Protein AF-A0A806K225-F1 (afdb_monomer_lite)

Secondary structure (DSSP, 8-state):
-HHHHHHHHHHTT----HHHHHHHHHHHHHT-EEE---THHHHHHTTS--EEE----

Radius of gyration: 10.52 Å; chains: 1; bounding box: 26×18×32 Å

InterPro domains:
  IPR029060 PIN-like domain superfamily [SSF88723] (3-45)

Foldseek 3Di:
DLVVLQVQQVVVVQHDDSVLSVVLVVCVVVVHADEDPDCSVVSSVVRGVHHYDYDDD

pLDDT: mean 96.09, std 6.13, range [60.5, 98.38]

Organism: NCBI:txid1181609

Structure (mmCIF, N/CA/C/O backbone):
data_AF-A0A806K225-F1
#
_entry.id   AF-A0A806K225-F1
#
loop_
_atom_site.group_PDB
_atom_site.id
_atom_site.type_symbol
_atom_site.label_atom_id
_atom_site.label_alt_id
_atom_site.label_comp_id
_atom_site.label_asym_id
_atom_site.label_entity_id
_atom_site.label_seq_id
_atom_site.pdbx_PDB_ins_code
_atom_site.Cartn_x
_atom_site.Cartn_y
_atom_site.Cartn_z
_atom_site.occupancy
_atom_site.B_iso_or_equiv
_atom_site.auth_seq_id
_atom_site.auth_co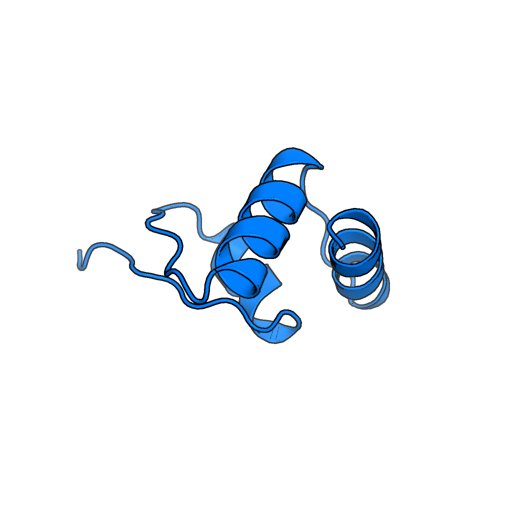mp_id
_atom_site.auth_asym_id
_atom_site.auth_atom_id
_atom_site.pdbx_PDB_model_num
ATOM 1 N N . MET A 1 1 ? -4.950 -4.103 -10.559 1.00 81.75 1 MET A N 1
ATOM 2 C CA . MET A 1 1 ? -4.930 -5.488 -9.983 1.00 81.75 1 MET A CA 1
ATOM 3 C C . MET A 1 1 ? -3.675 -5.696 -9.126 1.00 81.75 1 MET A C 1
ATOM 5 O O . MET A 1 1 ? -2.756 -4.906 -9.248 1.00 81.75 1 MET A O 1
ATOM 9 N N . ALA A 1 2 ? -3.580 -6.738 -8.286 1.00 96.94 2 ALA A N 1
ATOM 10 C CA . ALA A 1 2 ? -2.439 -6.932 -7.366 1.00 96.94 2 ALA A CA 1
ATOM 11 C C . ALA A 1 2 ? -1.055 -6.933 -8.057 1.00 96.94 2 ALA A C 1
ATOM 13 O O . ALA A 1 2 ? -0.130 -6.261 -7.609 1.00 96.94 2 ALA A O 1
ATOM 14 N N . ALA A 1 3 ? -0.921 -7.604 -9.206 1.00 97.81 3 ALA A N 1
ATOM 15 C CA . ALA A 1 3 ? 0.328 -7.608 -9.977 1.00 97.81 3 ALA A CA 1
ATOM 16 C C . ALA A 1 3 ? 0.730 -6.209 -10.488 1.00 97.81 3 ALA A C 1
ATOM 18 O O . ALA A 1 3 ? 1.910 -5.875 -10.559 1.00 97.81 3 ALA A O 1
ATOM 19 N N . GLU A 1 4 ? -0.246 -5.367 -10.826 1.00 98.06 4 GLU A N 1
ATOM 20 C CA . GLU A 1 4 ? -0.013 -3.977 -11.225 1.00 98.06 4 GLU A CA 1
ATOM 21 C C . GLU A 1 4 ? 0.519 -3.154 -10.051 1.00 98.06 4 GLU A C 1
ATOM 23 O O . GLU A 1 4 ? 1.487 -2.420 -10.214 1.00 98.06 4 GLU A O 1
ATOM 28 N N . TYR A 1 5 ? -0.044 -3.342 -8.857 1.00 98.25 5 TYR A N 1
ATOM 29 C CA . TYR A 1 5 ? 0.415 -2.675 -7.638 1.00 98.25 5 TYR A CA 1
ATOM 30 C C . TYR A 1 5 ? 1.840 -3.091 -7.271 1.00 98.25 5 TYR A C 1
ATOM 32 O O . TYR A 1 5 ? 2.682 -2.231 -7.022 1.00 98.25 5 TYR A O 1
ATOM 40 N N . SER A 1 6 ? 2.145 -4.387 -7.374 1.00 98.25 6 SER A N 1
ATOM 41 C CA . SER A 1 6 ? 3.510 -4.899 -7.224 1.00 98.25 6 SER A CA 1
ATOM 42 C C . SER A 1 6 ? 4.476 -4.248 -8.218 1.00 98.25 6 SER A C 1
ATOM 44 O O . SER A 1 6 ? 5.559 -3.798 -7.847 1.00 98.25 6 SER A O 1
ATOM 46 N N . ASN A 1 7 ? 4.072 -4.120 -9.484 1.00 98.19 7 ASN A N 1
ATOM 47 C CA . ASN A 1 7 ? 4.890 -3.475 -10.507 1.00 98.19 7 ASN A CA 1
ATOM 48 C C . ASN A 1 7 ? 5.083 -1.972 -10.259 1.00 98.19 7 ASN A C 1
ATOM 50 O O . ASN A 1 7 ? 6.189 -1.478 -10.467 1.00 98.19 7 ASN A O 1
ATOM 54 N N . ILE A 1 8 ? 4.046 -1.252 -9.821 1.00 98.31 8 ILE A N 1
ATOM 55 C CA . ILE A 1 8 ? 4.129 0.173 -9.469 1.00 98.31 8 ILE A CA 1
ATOM 56 C C . ILE A 1 8 ? 5.123 0.372 -8.322 1.00 98.31 8 ILE A C 1
ATOM 58 O O . ILE A 1 8 ? 6.034 1.189 -8.444 1.00 98.31 8 ILE A O 1
ATOM 62 N N . CYS A 1 9 ? 5.007 -0.405 -7.244 1.00 98.19 9 CYS A N 1
ATOM 63 C CA . CYS A 1 9 ? 5.929 -0.323 -6.113 1.00 98.19 9 CYS A CA 1
ATOM 64 C C . CYS A 1 9 ? 7.361 -0.697 -6.517 1.00 98.19 9 CYS A C 1
ATOM 66 O O . CYS A 1 9 ? 8.286 0.070 -6.251 1.00 98.19 9 CYS A O 1
ATOM 68 N N . ARG A 1 10 ? 7.546 -1.794 -7.264 1.00 98.06 10 ARG A N 1
ATOM 69 C CA . ARG A 1 10 ? 8.868 -2.245 -7.725 1.00 98.06 10 ARG A CA 1
ATOM 70 C C . ARG A 1 10 ? 9.571 -1.210 -8.602 1.00 98.06 10 ARG A C 1
ATOM 72 O O . ARG A 1 10 ? 10.769 -0.999 -8.442 1.00 98.06 10 ARG A O 1
ATOM 79 N N . LYS A 1 11 ? 8.841 -0.532 -9.497 1.00 98.25 11 LYS A N 1
ATOM 80 C CA . LYS A 1 11 ? 9.387 0.566 -10.319 1.00 98.25 11 LYS A CA 1
ATOM 81 C C . LYS A 1 11 ? 9.889 1.746 -9.481 1.00 98.25 11 LYS A C 1
ATOM 83 O O . LYS A 1 11 ? 10.762 2.469 -9.942 1.00 98.25 11 LYS A O 1
ATOM 88 N N . ASN A 1 12 ? 9.369 1.910 -8.266 1.00 98.06 12 ASN A N 1
ATOM 89 C CA . ASN A 1 12 ? 9.767 2.942 -7.310 1.00 98.06 12 ASN A CA 1
ATOM 90 C C . ASN A 1 12 ? 10.689 2.401 -6.199 1.00 98.06 12 ASN A C 1
ATOM 92 O O . ASN A 1 12 ? 10.806 3.012 -5.139 1.00 98.06 12 ASN A O 1
ATOM 96 N N . GLY A 1 13 ? 11.334 1.247 -6.417 1.00 97.69 13 GLY A N 1
ATOM 97 C CA . GLY A 1 13 ? 12.300 0.665 -5.480 1.00 97.69 13 GLY A CA 1
ATOM 98 C C . GLY A 1 13 ? 11.687 0.017 -4.235 1.00 97.69 13 GLY A C 1
ATOM 99 O O . GLY A 1 13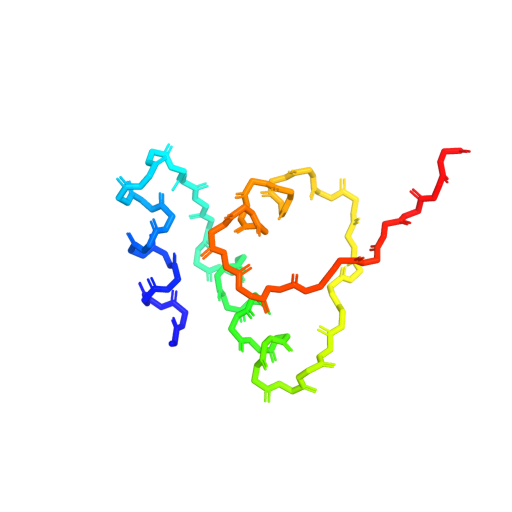 ? 12.422 -0.344 -3.321 1.00 97.69 13 GLY A O 1
ATOM 100 N N . ILE A 1 14 ? 10.363 -0.155 -4.189 1.00 97.88 14 ILE A N 1
ATOM 101 C CA . ILE A 1 14 ? 9.661 -0.771 -3.061 1.00 97.88 14 ILE A CA 1
ATOM 102 C C . ILE A 1 14 ? 9.352 -2.233 -3.382 1.00 97.88 14 ILE A C 1
ATOM 104 O O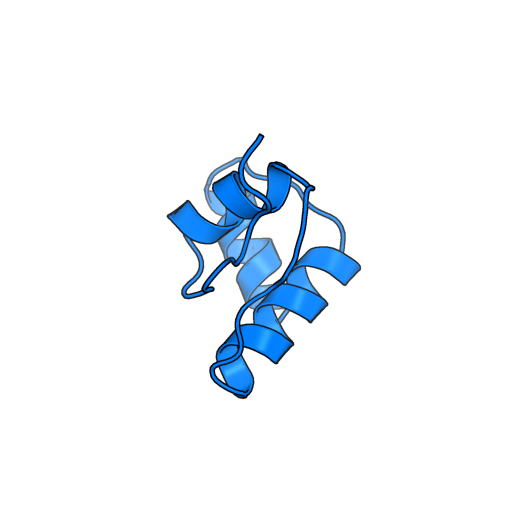 . ILE A 1 14 ? 8.687 -2.539 -4.373 1.00 97.88 14 ILE A O 1
ATOM 108 N N . GLN A 1 15 ? 9.816 -3.131 -2.516 1.00 95.00 15 GLN A N 1
ATOM 109 C CA . GLN A 1 15 ? 9.474 -4.551 -2.547 1.00 95.00 15 GLN A CA 1
ATOM 110 C C . GLN A 1 15 ? 8.367 -4.858 -1.531 1.00 95.00 15 GLN A C 1
ATOM 112 O O . GLN A 1 15 ? 8.156 -4.104 -0.585 1.00 95.00 15 GLN A O 1
ATOM 117 N N . GLY A 1 16 ? 7.643 -5.950 -1.754 1.00 95.62 16 GLY A N 1
ATOM 118 C CA . GLY A 1 16 ? 6.545 -6.397 -0.899 1.00 95.62 16 GLY A CA 1
ATOM 119 C C . GLY A 1 16 ? 6.093 -7.795 -1.290 1.00 95.62 16 GLY A C 1
ATOM 120 O O . GLY A 1 16 ? 6.430 -8.277 -2.381 1.00 95.62 16 GLY A O 1
ATOM 121 N N . SER A 1 17 ? 5.350 -8.464 -0.414 1.00 97.44 17 SER A N 1
ATOM 122 C CA . SER A 1 17 ? 4.855 -9.804 -0.699 1.00 97.44 17 SER A CA 1
ATOM 123 C C . SER A 1 17 ? 3.655 -9.762 -1.658 1.00 97.44 17 SER A C 1
ATOM 125 O O . SER A 1 17 ? 2.926 -8.767 -1.730 1.00 97.44 17 SER A O 1
ATOM 127 N N . PRO A 1 18 ? 3.382 -10.852 -2.399 1.00 96.88 18 PRO A N 1
ATOM 128 C CA . PRO A 1 18 ? 2.151 -10.962 -3.180 1.00 96.88 18 PRO A CA 1
ATOM 129 C C . PRO A 1 18 ? 0.876 -10.763 -2.343 1.00 96.88 18 PRO A C 1
ATOM 131 O O . PRO A 1 18 ? -0.107 -10.228 -2.859 1.00 96.88 18 PRO A O 1
ATOM 134 N N . THR A 1 19 ? 0.896 -11.160 -1.066 1.00 97.81 19 THR A N 1
ATOM 135 C CA . THR A 1 19 ? -0.229 -10.999 -0.134 1.00 97.81 19 THR A CA 1
ATOM 136 C C . THR A 1 19 ? -0.498 -9.526 0.164 1.00 97.81 19 THR A C 1
ATOM 138 O O . THR A 1 19 ? -1.652 -9.104 0.106 1.00 97.81 19 THR A O 1
ATOM 141 N N . ASP A 1 20 ? 0.542 -8.716 0.370 1.00 98.00 20 ASP A N 1
ATOM 142 C CA . ASP A 1 20 ? 0.390 -7.280 0.649 1.00 98.00 20 ASP A CA 1
ATOM 143 C C . ASP A 1 20 ? -0.264 -6.560 -0.529 1.00 98.00 20 ASP A C 1
ATOM 145 O O . ASP A 1 20 ? -1.202 -5.774 -0.371 1.00 98.00 20 ASP A O 1
ATOM 149 N N . PHE A 1 21 ? 0.171 -6.889 -1.748 1.00 98.31 21 PHE A N 1
ATOM 150 C CA . PHE A 1 21 ? -0.407 -6.315 -2.959 1.00 98.31 21 PHE A CA 1
ATOM 151 C C . PHE A 1 21 ? -1.826 -6.823 -3.241 1.00 98.31 21 PHE A C 1
ATOM 153 O O . PHE A 1 21 ? -2.619 -6.098 -3.851 1.00 98.31 21 PHE A O 1
ATOM 160 N N . LEU A 1 22 ? -2.178 -8.030 -2.786 1.00 98.38 22 LEU A N 1
ATOM 161 C CA . LEU A 1 22 ? -3.552 -8.529 -2.828 1.00 98.38 22 LEU A CA 1
ATOM 162 C C . LEU A 1 22 ? -4.452 -7.762 -1.852 1.00 98.38 22 LEU A C 1
ATOM 164 O O . LEU A 1 22 ? -5.527 -7.319 -2.258 1.00 98.38 22 LEU A O 1
ATOM 168 N N . LEU A 1 23 ? -3.998 -7.540 -0.616 1.00 98.25 23 LEU A N 1
ATOM 169 C CA . LEU A 1 23 ? -4.704 -6.721 0.373 1.00 98.25 23 LEU A CA 1
ATOM 170 C C . LEU A 1 23 ? -4.923 -5.298 -0.149 1.00 98.25 23 LEU A C 1
ATOM 172 O O . LEU A 1 23 ? -6.054 -4.813 -0.147 1.00 98.25 23 LEU A O 1
ATOM 176 N N . CYS A 1 24 ? -3.881 -4.672 -0.703 1.00 98.25 24 CYS A N 1
ATOM 177 C CA . CYS A 1 24 ? -3.981 -3.358 -1.339 1.00 98.25 24 CYS A CA 1
ATOM 178 C C . CYS A 1 24 ? -5.030 -3.336 -2.461 1.00 98.25 24 CYS A C 1
ATOM 180 O O . CYS A 1 24 ? -5.852 -2.420 -2.535 1.00 98.25 24 CYS A O 1
ATOM 182 N N . ALA A 1 25 ? -5.027 -4.345 -3.338 1.00 98.25 25 ALA A N 1
ATOM 183 C CA . ALA A 1 25 ? -5.967 -4.433 -4.453 1.00 98.25 25 ALA A CA 1
ATOM 184 C C . ALA A 1 25 ? -7.420 -4.616 -3.992 1.00 98.25 25 ALA A C 1
ATOM 186 O O . ALA A 1 25 ? -8.318 -3.995 -4.564 1.00 98.25 25 ALA A O 1
ATOM 187 N N . ILE A 1 26 ? -7.660 -5.441 -2.970 1.00 98.12 26 ILE A N 1
ATOM 188 C CA . ILE A 1 26 ? -8.997 -5.655 -2.404 1.00 98.12 26 ILE A CA 1
ATOM 189 C C . ILE A 1 26 ? -9.483 -4.383 -1.706 1.00 98.12 26 ILE A C 1
ATOM 191 O O . ILE A 1 26 ? -10.581 -3.916 -2.005 1.00 98.12 26 ILE A O 1
ATOM 195 N N . ALA A 1 27 ? -8.656 -3.775 -0.853 1.00 98.31 27 ALA A N 1
ATOM 196 C CA . ALA A 1 27 ? -9.008 -2.549 -0.144 1.00 98.31 27 ALA A CA 1
ATOM 197 C C . ALA A 1 27 ? -9.374 -1.417 -1.113 1.00 98.31 27 ALA A C 1
ATOM 199 O O . ALA A 1 27 ? -10.427 -0.798 -0.972 1.00 98.31 27 ALA A O 1
ATOM 200 N N . CYS A 1 28 ? -8.576 -1.212 -2.168 1.00 97.69 28 CYS A N 1
ATOM 201 C CA . CYS A 1 28 ? -8.895 -0.225 -3.197 1.00 97.69 28 CYS A CA 1
ATOM 202 C C . CYS A 1 28 ? -10.183 -0.571 -3.963 1.00 97.69 28 CYS A C 1
ATOM 204 O O . CYS A 1 28 ? -10.999 0.316 -4.209 1.00 97.69 28 CYS A O 1
ATOM 206 N N . ARG A 1 29 ? -10.392 -1.843 -4.337 1.00 97.56 29 ARG A N 1
ATOM 207 C CA . ARG A 1 29 ? -11.579 -2.282 -5.096 1.00 97.56 29 ARG A CA 1
ATOM 208 C C . ARG A 1 29 ? -12.882 -2.029 -4.340 1.00 97.56 29 ARG A C 1
ATOM 210 O O . ARG A 1 29 ? -13.886 -1.716 -4.971 1.00 97.56 29 ARG A O 1
ATOM 217 N N . TYR A 1 30 ? -12.862 -2.179 -3.019 1.00 97.88 30 TYR A N 1
ATOM 218 C CA . TYR A 1 30 ? -14.041 -2.036 -2.164 1.00 97.88 30 TYR A CA 1
ATOM 219 C C . TYR A 1 30 ? -14.062 -0.728 -1.362 1.00 97.88 30 TYR A C 1
ATOM 221 O O . TYR A 1 30 ? -14.943 -0.551 -0.527 1.00 97.88 30 TYR A O 1
ATOM 229 N N . ASN A 1 31 ? -13.128 0.196 -1.624 1.00 97.06 31 ASN A N 1
ATOM 230 C CA . ASN A 1 31 ? -12.976 1.460 -0.894 1.00 97.06 31 ASN A CA 1
ATOM 231 C C . ASN A 1 31 ? -12.922 1.262 0.638 1.00 97.06 31 ASN A C 1
ATOM 233 O O . ASN A 1 31 ? -13.530 2.013 1.400 1.00 97.06 31 ASN A O 1
ATOM 237 N N . MET A 1 32 ? -12.200 0.228 1.071 1.00 97.81 32 MET A N 1
ATOM 238 C CA . MET A 1 32 ? -11.967 -0.111 2.474 1.00 97.81 32 MET A CA 1
ATOM 239 C C . MET A 1 32 ? -10.619 0.433 2.950 1.00 97.81 32 MET A C 1
ATOM 241 O O . MET A 1 32 ? -9.711 0.684 2.153 1.00 97.81 32 MET A O 1
ATOM 245 N N . GLU A 1 33 ? -10.485 0.579 4.263 1.00 98.19 33 GLU A N 1
ATOM 246 C CA . GLU A 1 33 ? -9.206 0.864 4.910 1.00 98.19 33 GLU A CA 1
ATOM 247 C C . GLU A 1 33 ? -8.505 -0.443 5.284 1.00 98.19 33 GLU A C 1
ATOM 249 O O . GLU A 1 33 ? -9.149 -1.423 5.660 1.00 98.19 33 GLU A O 1
ATOM 254 N N . ILE A 1 34 ? -7.178 -0.464 5.173 1.00 98.12 34 ILE A N 1
ATOM 255 C CA . ILE A 1 34 ? -6.357 -1.568 5.668 1.00 98.12 34 ILE A CA 1
ATOM 256 C C . ILE A 1 34 ? -6.002 -1.245 7.113 1.00 98.12 34 ILE A C 1
ATOM 258 O O . ILE A 1 34 ? -5.264 -0.290 7.363 1.00 98.12 34 ILE A O 1
ATOM 262 N N . PHE A 1 35 ? -6.532 -2.030 8.048 1.00 97.62 35 PHE A N 1
ATOM 263 C CA . PHE A 1 35 ? -6.076 -1.998 9.430 1.00 97.62 35 PHE A CA 1
ATOM 264 C C . PHE A 1 35 ? -4.775 -2.786 9.555 1.00 97.62 35 PHE A C 1
ATOM 266 O O . PHE A 1 35 ? -4.748 -3.975 9.230 1.00 97.62 35 PHE A O 1
ATOM 273 N N . THR A 1 36 ? -3.696 -2.122 9.962 1.00 95.75 36 THR A N 1
ATOM 274 C CA . THR A 1 36 ? -2.372 -2.745 10.046 1.00 95.75 36 THR A CA 1
ATOM 275 C C . THR A 1 36 ? -1.445 -1.985 10.992 1.00 95.75 36 THR A C 1
ATOM 277 O O . THR A 1 36 ? -1.534 -0.764 11.103 1.00 95.75 36 THR A O 1
ATOM 280 N N .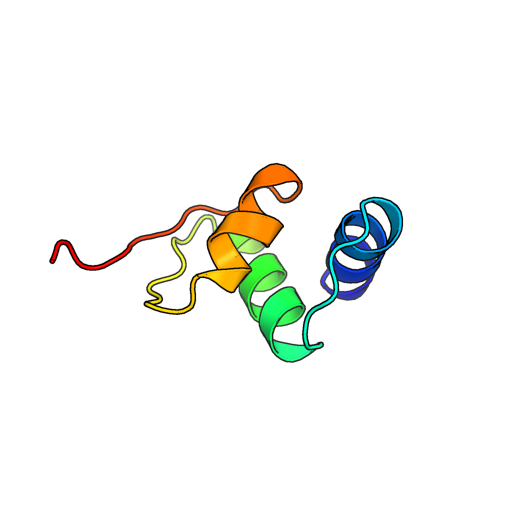 GLU A 1 37 ? -0.527 -2.710 11.628 1.00 96.19 37 GLU A N 1
ATOM 281 C CA . GLU A 1 37 ? 0.643 -2.153 12.330 1.00 96.19 37 GLU A CA 1
ATOM 282 C C . GLU A 1 37 ? 1.925 -2.277 11.485 1.00 96.19 37 GLU A C 1
ATOM 284 O O . GLU A 1 37 ? 2.988 -1.769 11.850 1.00 96.19 37 GLU A O 1
ATOM 289 N N . ASP A 1 38 ? 1.834 -2.942 10.329 1.00 95.88 38 ASP A N 1
ATOM 290 C CA . ASP A 1 38 ? 2.947 -3.117 9.408 1.00 95.88 38 ASP A CA 1
ATOM 291 C C . ASP A 1 38 ? 3.244 -1.811 8.657 1.00 95.88 38 ASP A C 1
ATOM 293 O O . ASP A 1 38 ? 2.475 -1.329 7.814 1.00 95.88 38 ASP A O 1
ATOM 297 N N . LYS A 1 39 ? 4.416 -1.248 8.959 1.00 95.12 39 LYS A N 1
ATOM 298 C CA . LYS A 1 39 ? 4.900 0.017 8.402 1.00 95.12 39 LYS A CA 1
ATOM 299 C C . LYS A 1 39 ? 5.229 -0.074 6.911 1.00 95.12 39 LYS A C 1
ATOM 301 O O . LYS A 1 39 ? 5.330 0.974 6.270 1.00 95.12 39 LYS A O 1
ATOM 306 N N . ASP A 1 40 ? 5.323 -1.262 6.317 1.00 96.44 40 ASP A N 1
ATOM 307 C CA . ASP A 1 40 ? 5.525 -1.401 4.873 1.00 96.44 40 ASP A CA 1
ATOM 308 C C . ASP A 1 40 ? 4.340 -0.848 4.070 1.00 96.44 40 ASP A C 1
ATOM 310 O O . ASP A 1 40 ? 4.532 -0.232 3.014 1.00 96.44 40 ASP A O 1
ATOM 314 N N . PHE A 1 41 ? 3.122 -0.904 4.618 1.00 97.38 41 PHE A N 1
ATOM 315 C CA . PHE A 1 41 ? 1.942 -0.307 3.987 1.00 97.38 41 PHE A CA 1
ATOM 316 C C . PHE A 1 41 ? 2.031 1.219 3.868 1.00 97.38 41 PHE A C 1
ATOM 318 O O . PHE A 1 41 ? 1.461 1.791 2.933 1.00 97.38 41 PHE A O 1
ATOM 325 N N . LEU A 1 42 ? 2.811 1.892 4.725 1.00 97.56 42 LEU A N 1
ATOM 326 C CA . LEU A 1 42 ? 3.112 3.320 4.567 1.00 97.56 42 LEU A CA 1
ATOM 327 C C . LEU A 1 42 ? 3.943 3.584 3.308 1.00 97.56 42 LEU A C 1
ATOM 329 O O . LEU A 1 42 ? 3.750 4.608 2.652 1.00 97.56 42 LEU A O 1
ATOM 333 N N . ASN A 1 43 ? 4.846 2.672 2.938 1.00 98.06 43 ASN A N 1
ATOM 334 C CA . ASN A 1 43 ? 5.607 2.774 1.695 1.00 98.0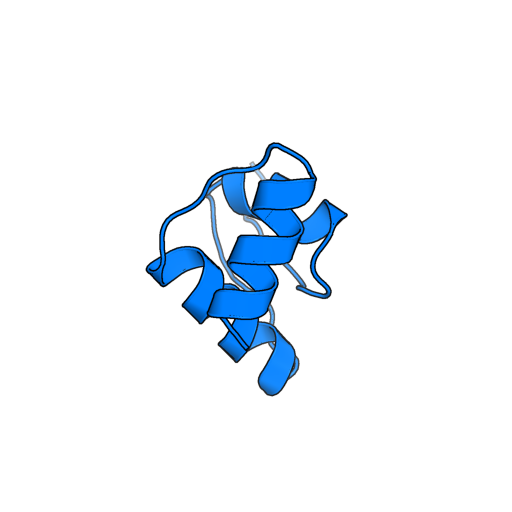6 43 ASN A CA 1
ATOM 335 C C . ASN A 1 43 ? 4.719 2.506 0.479 1.00 98.06 43 ASN A C 1
ATOM 337 O O . ASN A 1 43 ? 4.807 3.238 -0.507 1.00 98.06 43 ASN A O 1
ATOM 341 N N . TYR A 1 44 ? 3.816 1.527 0.560 1.00 98.31 44 TYR A N 1
ATOM 342 C CA . TYR A 1 44 ? 2.860 1.243 -0.513 1.00 98.31 44 TYR A CA 1
ATOM 343 C C . TYR A 1 44 ? 1.901 2.420 -0.750 1.00 98.31 44 TYR A C 1
ATOM 345 O O . TYR A 1 44 ? 1.709 2.828 -1.896 1.00 98.31 44 TYR A O 1
ATOM 353 N N . LYS A 1 45 ? 1.375 3.043 0.317 1.00 98.12 45 LYS A N 1
ATOM 354 C CA . LYS A 1 45 ? 0.460 4.202 0.258 1.00 98.12 45 LYS A CA 1
ATOM 355 C C . LYS A 1 45 ? 1.029 5.410 -0.491 1.00 98.12 45 LYS A C 1
ATOM 357 O O . LYS A 1 45 ? 0.263 6.196 -1.040 1.00 98.12 45 LYS A O 1
ATOM 362 N N . LYS A 1 46 ? 2.357 5.559 -0.563 1.00 98.12 46 LYS A N 1
ATOM 363 C CA . LYS A 1 46 ? 3.003 6.635 -1.340 1.00 98.12 46 LYS A CA 1
ATOM 364 C C . LYS A 1 46 ? 2.683 6.554 -2.837 1.00 98.12 46 LYS A C 1
ATOM 366 O O . LYS A 1 46 ? 2.683 7.582 -3.504 1.00 98.12 46 LYS A O 1
ATOM 371 N N . TYR A 1 47 ? 2.427 5.349 -3.354 1.00 98.19 47 TYR A N 1
ATOM 372 C CA . TYR A 1 47 ? 2.258 5.094 -4.790 1.00 98.19 47 TYR A CA 1
ATOM 373 C C . TYR A 1 47 ? 0.947 4.387 -5.148 1.00 98.19 47 TYR A C 1
ATOM 375 O O . TYR A 1 47 ? 0.578 4.351 -6.321 1.00 98.19 47 TYR A O 1
ATOM 383 N N . LEU A 1 48 ? 0.247 3.817 -4.165 1.00 98.19 48 LEU A N 1
ATOM 384 C CA . LEU A 1 48 ? -1.015 3.110 -4.354 1.00 98.19 48 LEU A CA 1
ATOM 385 C C . LEU A 1 48 ? -2.174 3.879 -3.702 1.00 98.19 48 LEU A C 1
ATOM 387 O O . LEU A 1 48 ? -2.002 4.429 -2.614 1.00 98.19 48 LEU A O 1
ATOM 391 N N . PRO A 1 49 ? -3.377 3.869 -4.305 1.00 97.62 49 PRO A N 1
ATOM 392 C CA . PRO A 1 49 ? -4.553 4.574 -3.791 1.00 97.62 49 PRO A CA 1
ATOM 393 C C . PRO A 1 49 ? -5.235 3.807 -2.641 1.00 97.62 49 PRO A C 1
ATOM 395 O O . PRO A 1 49 ? -6.425 3.503 -2.695 1.00 97.62 49 PRO A O 1
ATOM 398 N N . ILE A 1 50 ? -4.476 3.459 -1.602 1.00 98.00 50 ILE A N 1
ATOM 399 C CA . ILE A 1 50 ? -4.962 2.736 -0.421 1.00 98.00 50 ILE A CA 1
ATOM 400 C C . ILE A 1 50 ? -5.152 3.680 0.770 1.00 98.00 50 ILE A C 1
ATOM 402 O O . ILE A 1 50 ? -4.429 4.665 0.943 1.00 98.00 50 ILE A O 1
ATOM 406 N N . LYS A 1 51 ? -6.122 3.355 1.624 1.00 98.31 51 LYS A N 1
ATOM 407 C CA . LYS A 1 51 ? -6.339 4.006 2.920 1.00 98.31 51 LYS A CA 1
ATOM 408 C C . LYS A 1 51 ? -5.869 3.068 4.023 1.00 98.31 51 LYS A C 1
ATOM 410 O O . LYS A 1 51 ? -6.018 1.856 3.892 1.00 98.31 51 LYS A O 1
ATOM 415 N N . LEU A 1 52 ? -5.293 3.633 5.077 1.00 97.81 52 LEU A N 1
ATOM 416 C CA . LEU A 1 52 ? -4.755 2.873 6.202 1.00 97.81 52 LEU A CA 1
ATOM 417 C C . LEU A 1 52 ? -5.408 3.375 7.481 1.00 97.81 52 LEU A C 1
ATOM 419 O O . LEU A 1 52 ? -5.473 4.591 7.672 1.00 97.81 52 LEU A O 1
ATOM 423 N N . PHE A 1 53 ? -5.810 2.437 8.327 1.00 97.31 53 PHE A N 1
ATOM 424 C CA . PHE A 1 53 ? -6.134 2.665 9.725 1.00 97.31 53 PHE A CA 1
ATOM 425 C C . PHE A 1 53 ? -4.992 2.045 10.536 1.00 97.31 53 PHE A C 1
ATOM 427 O O . PHE A 1 53 ? -4.701 0.862 10.380 1.00 97.31 53 PHE A O 1
ATOM 434 N N . MET A 1 54 ? -4.295 2.843 11.336 1.00 94.12 54 MET A N 1
ATOM 435 C CA . MET A 1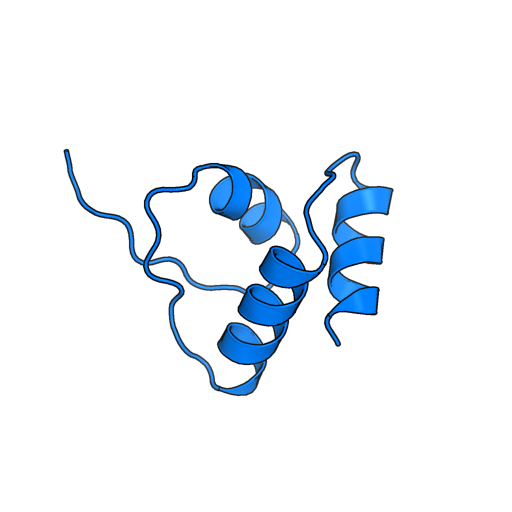 54 ? -3.223 2.355 12.208 1.00 94.12 54 MET A CA 1
ATOM 436 C C . MET A 1 54 ? -3.591 2.716 13.641 1.00 94.12 54 MET A C 1
ATOM 438 O O . MET A 1 54 ? -4.219 3.752 13.864 1.00 94.12 54 MET A O 1
ATOM 442 N N . THR A 1 55 ? -3.238 1.853 14.587 1.00 88.94 55 THR A N 1
ATOM 443 C CA . THR A 1 55 ? -3.340 2.165 16.012 1.00 88.94 55 THR A CA 1
ATOM 444 C C . THR A 1 55 ? -2.475 3.388 16.329 1.00 88.94 55 THR A C 1
ATOM 446 O O . THR A 1 55 ? -1.394 3.562 15.764 1.00 88.94 55 THR A O 1
ATOM 449 N N . GLU A 1 56 ? -2.989 4.283 17.173 1.00 74.88 56 GLU A N 1
ATOM 450 C CA . GLU A 1 56 ? -2.155 5.298 17.823 1.00 74.88 56 GLU A CA 1
ATOM 451 C C . GLU A 1 56 ? -1.352 4.600 18.936 1.00 74.88 56 GLU A C 1
ATOM 453 O O . GLU A 1 56 ? -1.877 3.671 19.557 1.00 74.88 56 GLU A O 1
ATOM 458 N N . ASP A 1 57 ? -0.089 5.005 19.130 1.00 60.50 57 ASP A N 1
ATOM 459 C CA . ASP A 1 57 ? 0.770 4.518 20.228 1.00 60.50 57 ASP A CA 1
ATOM 460 C C . ASP A 1 57 ? 0.178 4.853 21.614 1.00 60.50 57 ASP A C 1
ATOM 462 O O . ASP A 1 57 ? -0.342 5.984 21.786 1.00 60.50 57 ASP A O 1
#

Sequence (57 aa):
MAAEYSNICRKNGIQGSPTDFLLCAIACRYNMEIFTEDKDFLNYKKYLPIKLFMTED